Protein AF-A0A1A8PSC1-F1 (afdb_monomer_lite)

pLDDT: mean 89.03, std 11.56, range [53.56, 97.38]

Radius of gyration: 16.33 Å; chains: 1; bounding box: 43×28×44 Å

Secondary structure (DSSP, 8-state):
--HHHHHH-TTTT--B--SS-HHHHHHH-SB-TT--------TTSSHHHHHHHHHHHHHHTT-------SSS-HHHHHHHHHHHHHTS-GGGS--

Sequence (95 aa):
EDVYGELVNTDQVAGVKWTRFPELNRILKGHRKGELTVFTGPTGSGKTTFISELALDLCMQGVNTLWGSFEINNVRLAKIMLTQFAMQRLEENLG

Foldseek 3Di:
DDPVVCVVPVLVQAEAAFPVCPPVCVVRSYDGDPDDDDDDDDPPPCRLLVVLLRQLRCVVVVHPGDDDDDPDDPVVSVQSNVCSVVVHNCVVVVD

Structure (mmCIF, N/CA/C/O backbone):
data_AF-A0A1A8PSC1-F1
#
_entry.id   AF-A0A1A8PSC1-F1
#
loop_
_atom_site.group_PDB
_atom_site.id
_atom_site.type_symbol
_atom_site.label_atom_id
_atom_site.label_alt_id
_atom_site.label_comp_id
_atom_site.label_asym_id
_atom_site.label_entity_id
_atom_site.label_seq_id
_atom_site.pdbx_PDB_ins_code
_atom_site.Cartn_x
_atom_site.Cartn_y
_atom_site.Cartn_z
_atom_site.occupancy
_atom_site.B_iso_or_equiv
_atom_site.auth_seq_id
_atom_site.auth_comp_id
_atom_site.auth_asym_id
_atom_site.auth_atom_id
_atom_site.pdbx_PDB_model_num
ATOM 1 N N . GLU A 1 1 ? 18.680 -12.306 -20.961 1.00 54.69 1 GLU A N 1
ATOM 2 C CA . GLU A 1 1 ? 17.592 -11.503 -21.549 1.00 54.69 1 GLU A CA 1
ATOM 3 C C . GLU A 1 1 ? 18.242 -10.285 -22.179 1.00 54.69 1 GLU A C 1
ATOM 5 O O . GLU A 1 1 ? 19.026 -9.636 -21.499 1.00 54.69 1 GLU A O 1
ATOM 10 N N . ASP A 1 2 ? 18.060 -10.072 -23.485 1.00 71.88 2 ASP A N 1
ATOM 11 C CA . ASP A 1 2 ? 18.737 -8.993 -24.218 1.00 71.88 2 ASP A CA 1
ATOM 12 C C . ASP A 1 2 ? 17.974 -7.670 -24.101 1.00 71.88 2 ASP A C 1
ATOM 14 O O . ASP A 1 2 ? 16.744 -7.653 -24.128 1.00 71.88 2 ASP A O 1
ATOM 18 N N . VAL A 1 3 ? 18.717 -6.558 -24.076 1.00 70.25 3 VAL A N 1
ATOM 19 C CA . VAL A 1 3 ? 18.219 -5.166 -24.009 1.00 70.25 3 VAL A CA 1
ATOM 20 C C . VAL A 1 3 ? 17.119 -4.879 -25.041 1.00 70.25 3 VAL A C 1
ATOM 22 O O . VAL A 1 3 ? 16.185 -4.125 -24.782 1.00 70.25 3 VAL A O 1
ATOM 25 N N . TYR A 1 4 ? 17.193 -5.513 -26.212 1.00 73.00 4 TYR A N 1
ATOM 26 C CA . TYR A 1 4 ? 16.173 -5.387 -27.252 1.00 73.00 4 TYR A CA 1
ATOM 27 C C . TYR A 1 4 ? 14.802 -5.934 -26.812 1.00 73.00 4 TYR A C 1
ATOM 29 O O . TYR A 1 4 ? 1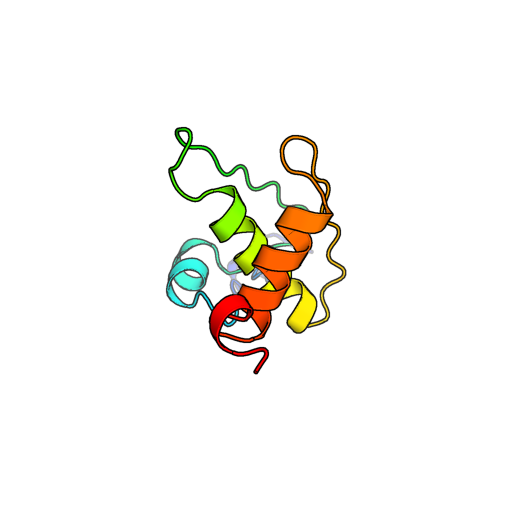3.775 -5.347 -27.138 1.00 73.00 4 TYR A O 1
ATOM 37 N N . GLY A 1 5 ? 14.772 -7.016 -26.028 1.00 68.19 5 GLY A N 1
ATOM 38 C CA . GLY A 1 5 ? 13.538 -7.598 -25.499 1.00 68.19 5 GLY A CA 1
ATOM 39 C C . GLY A 1 5 ? 12.823 -6.675 -24.510 1.00 68.19 5 GLY A C 1
ATOM 40 O O . GLY A 1 5 ? 11.610 -6.507 -24.606 1.00 68.19 5 GLY A O 1
ATOM 41 N N . GLU A 1 6 ? 13.571 -6.007 -23.627 1.00 63.88 6 GLU A N 1
ATOM 42 C CA . GLU A 1 6 ? 13.018 -5.034 -22.671 1.00 63.88 6 GLU A CA 1
ATOM 43 C C . GLU A 1 6 ? 12.464 -3.778 -23.360 1.00 63.88 6 GLU A C 1
ATOM 45 O O . GLU A 1 6 ? 11.437 -3.238 -22.950 1.00 63.88 6 GLU A O 1
ATOM 50 N N . LEU A 1 7 ? 13.115 -3.328 -24.437 1.00 66.69 7 LEU A N 1
ATOM 51 C CA . LEU A 1 7 ? 12.684 -2.155 -25.204 1.00 66.69 7 LEU A CA 1
ATOM 52 C C . LEU A 1 7 ? 11.424 -2.419 -26.039 1.00 66.69 7 LEU A C 1
ATOM 54 O O . LEU A 1 7 ? 10.615 -1.511 -26.231 1.00 66.69 7 LEU A O 1
ATOM 58 N N . VAL A 1 8 ? 11.251 -3.645 -26.538 1.00 68.25 8 VAL A N 1
ATOM 59 C CA . VAL A 1 8 ? 10.104 -4.025 -27.379 1.00 68.25 8 VAL A CA 1
ATOM 60 C C . VAL A 1 8 ? 8.884 -4.406 -26.534 1.00 68.25 8 VAL A C 1
ATOM 62 O O . VAL A 1 8 ? 7.760 -4.091 -26.918 1.00 68.25 8 VAL A O 1
ATOM 65 N N . ASN A 1 9 ? 9.082 -5.011 -25.359 1.00 61.31 9 ASN A N 1
ATOM 66 C CA . ASN A 1 9 ? 8.007 -5.408 -24.448 1.00 61.31 9 ASN A CA 1
ATOM 67 C C . ASN A 1 9 ? 7.961 -4.515 -23.200 1.00 61.31 9 ASN A C 1
ATOM 69 O O . ASN A 1 9 ? 8.189 -4.955 -22.073 1.00 61.31 9 ASN A O 1
ATOM 73 N N . THR A 1 10 ? 7.573 -3.256 -23.388 1.00 58.50 10 THR A N 1
ATOM 74 C CA . THR A 1 10 ? 7.366 -2.313 -22.272 1.00 58.50 10 THR A CA 1
ATOM 75 C C . THR A 1 10 ? 6.303 -2.774 -21.261 1.00 58.50 10 THR A C 1
ATOM 77 O O . THR A 1 10 ? 6.331 -2.340 -20.110 1.00 58.50 10 THR A O 1
ATOM 80 N N . ASP A 1 11 ? 5.408 -3.696 -21.635 1.00 57.59 11 ASP A N 1
ATOM 81 C CA . ASP A 1 11 ? 4.469 -4.342 -20.709 1.00 57.59 11 ASP A CA 1
ATOM 82 C C . ASP A 1 11 ? 5.083 -5.509 -19.907 1.00 57.59 11 ASP A C 1
ATOM 84 O O . ASP A 1 11 ? 4.583 -5.812 -18.826 1.00 57.59 11 ASP A O 1
ATOM 88 N N . GLN A 1 12 ? 6.179 -6.143 -20.356 1.00 53.56 12 GLN A N 1
ATOM 89 C CA . GLN A 1 12 ? 6.851 -7.205 -19.578 1.00 53.56 12 GLN A CA 1
ATOM 90 C C . GLN A 1 12 ? 7.650 -6.660 -18.385 1.00 53.56 12 GLN A C 1
ATOM 92 O O . GLN A 1 12 ? 7.876 -7.388 -17.424 1.00 53.56 12 GLN A O 1
ATOM 97 N N . VAL A 1 13 ? 8.022 -5.377 -18.410 1.00 59.28 13 VAL A N 1
ATOM 98 C CA . VAL A 1 13 ? 8.626 -4.659 -17.270 1.00 59.28 13 VAL A CA 1
ATOM 99 C C . VAL A 1 13 ? 7.584 -4.000 -16.352 1.00 59.28 13 VAL A C 1
ATOM 101 O O . VAL A 1 13 ? 7.950 -3.350 -15.368 1.00 59.28 13 VAL A O 1
ATOM 104 N N . ALA A 1 14 ? 6.283 -4.151 -16.633 1.00 71.62 14 ALA A N 1
ATOM 105 C CA . ALA A 1 14 ? 5.230 -3.612 -15.779 1.00 71.62 14 ALA A CA 1
ATOM 106 C C . ALA A 1 14 ? 5.139 -4.383 -14.451 1.00 71.62 14 ALA A C 1
ATOM 108 O O . ALA A 1 14 ? 5.222 -5.609 -14.401 1.00 71.62 14 ALA A O 1
ATOM 109 N N . GLY A 1 15 ? 4.958 -3.640 -13.362 1.00 85.88 15 GLY A N 1
ATOM 110 C CA . GLY A 1 15 ? 4.738 -4.201 -12.037 1.00 85.88 15 GLY A CA 1
ATOM 111 C C . GLY A 1 15 ? 3.292 -4.644 -11.815 1.00 85.88 15 GLY A C 1
ATOM 112 O O . GLY A 1 15 ? 2.427 -4.474 -12.678 1.00 85.88 15 GLY A O 1
ATOM 113 N N . VAL A 1 16 ? 2.997 -5.148 -10.615 1.00 94.00 16 VAL A N 1
ATOM 114 C CA . VAL A 1 16 ? 1.612 -5.403 -10.196 1.00 94.00 16 VAL A CA 1
ATOM 115 C C . VAL A 1 16 ? 0.872 -4.068 -10.142 1.00 94.00 16 VAL A C 1
ATOM 117 O O . VAL A 1 16 ? 1.218 -3.180 -9.363 1.00 94.00 16 VAL A O 1
ATOM 120 N N . LYS A 1 17 ? -0.120 -3.896 -11.016 1.00 94.94 17 LYS A N 1
ATOM 121 C CA . LYS A 1 17 ? -0.913 -2.666 -11.103 1.00 94.94 17 LYS A CA 1
ATOM 122 C C . LYS A 1 17 ? -1.888 -2.608 -9.930 1.00 94.94 17 LYS A C 1
ATOM 124 O O . LYS A 1 17 ? -2.567 -3.586 -9.642 1.00 94.94 17 LYS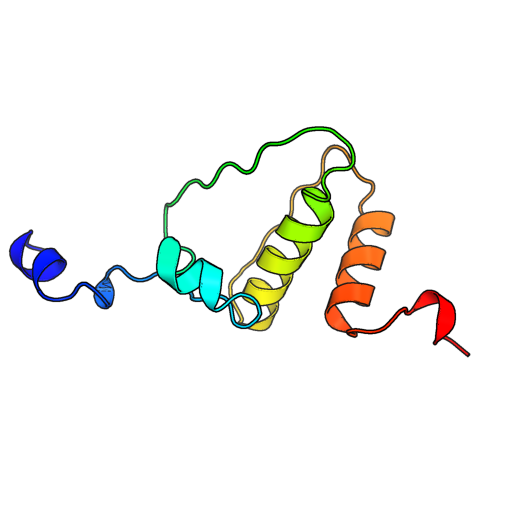 A O 1
ATOM 129 N N . TRP A 1 18 ? -1.998 -1.456 -9.280 1.00 96.00 18 TRP A N 1
ATOM 130 C CA . TRP A 1 18 ? -2.987 -1.275 -8.217 1.00 96.00 18 TRP A CA 1
ATOM 131 C C . TRP A 1 18 ? -4.403 -1.199 -8.788 1.00 96.00 18 TRP A C 1
ATOM 133 O O . TRP A 1 18 ? -4.611 -0.510 -9.790 1.00 96.00 18 TRP A O 1
ATOM 143 N N . THR A 1 19 ? -5.393 -1.830 -8.159 1.00 96.06 19 THR A N 1
ATOM 144 C CA . THR A 1 19 ? -6.787 -1.755 -8.645 1.00 96.06 19 THR A CA 1
ATOM 145 C C . THR A 1 19 ? -7.458 -0.444 -8.253 1.00 96.06 19 THR A C 1
ATOM 147 O O . THR A 1 19 ? -8.177 0.153 -9.053 1.00 96.06 19 THR A O 1
ATOM 150 N N . ARG A 1 20 ? 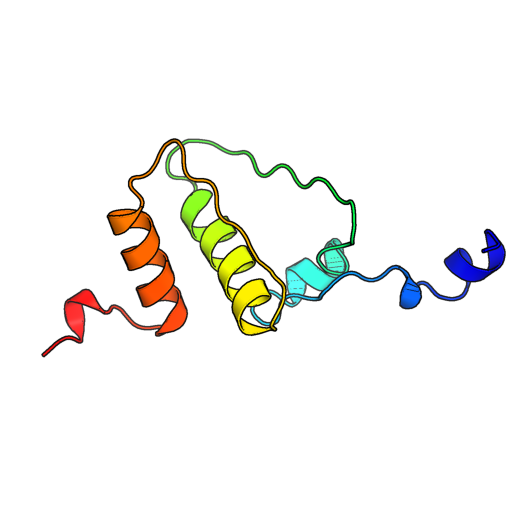-7.155 0.060 -7.053 1.00 95.50 20 ARG A N 1
ATOM 151 C CA . ARG A 1 20 ? -7.731 1.293 -6.498 1.00 95.50 20 ARG A CA 1
ATOM 152 C C . ARG A 1 20 ? -7.072 2.581 -7.015 1.00 95.50 20 ARG A C 1
ATOM 154 O O . ARG A 1 20 ? -7.626 3.659 -6.824 1.00 95.50 20 ARG A O 1
ATOM 161 N N . PHE A 1 21 ? -5.928 2.494 -7.707 1.00 95.50 21 PHE A N 1
ATOM 162 C CA . PHE A 1 21 ? -5.137 3.660 -8.144 1.00 95.50 21 PHE A CA 1
ATOM 163 C C . PHE A 1 21 ? -4.783 3.651 -9.648 1.00 95.50 21 PHE A C 1
ATOM 165 O O . PHE A 1 21 ? -3.604 3.584 -10.014 1.00 95.50 21 PHE A O 1
ATOM 172 N N . PRO A 1 22 ? -5.772 3.763 -10.556 1.00 94.25 22 PRO A N 1
ATOM 173 C CA . PRO A 1 22 ? -5.536 3.699 -12.001 1.00 94.25 22 PRO A CA 1
ATOM 174 C C . PRO A 1 22 ? -4.622 4.817 -12.523 1.00 94.25 22 PRO A C 1
ATOM 176 O O . PRO A 1 22 ? -3.778 4.566 -13.383 1.00 94.25 22 PRO A O 1
ATOM 179 N N . GLU A 1 23 ? -4.729 6.032 -11.980 1.00 95.19 23 GLU A N 1
ATOM 180 C CA . GLU A 1 23 ? -3.869 7.154 -12.380 1.00 95.19 23 GLU A CA 1
ATOM 181 C C . GLU A 1 23 ? -2.415 6.946 -11.948 1.00 95.19 23 GLU A C 1
ATOM 183 O O . GLU A 1 23 ? -1.490 7.206 -12.719 1.00 95.19 23 GLU A O 1
ATOM 188 N N . LEU A 1 24 ? -2.195 6.379 -10.757 1.00 92.81 24 LEU A N 1
ATOM 189 C CA . LEU A 1 24 ? -0.849 6.065 -10.287 1.00 92.81 24 LEU A CA 1
ATOM 190 C C . LEU A 1 24 ? -0.179 5.023 -11.189 1.00 92.81 24 LEU A C 1
ATOM 192 O O . LEU A 1 24 ? 0.998 5.158 -11.511 1.00 92.81 24 LEU A O 1
ATOM 196 N N . ASN A 1 25 ? -0.933 4.035 -11.679 1.00 93.00 25 ASN A N 1
ATOM 197 C CA . ASN A 1 25 ? -0.421 3.059 -12.642 1.00 93.00 25 ASN A CA 1
ATOM 198 C C . ASN A 1 25 ? 0.028 3.699 -13.959 1.00 93.00 25 ASN A C 1
ATOM 200 O O . ASN A 1 25 ? 0.949 3.184 -14.590 1.00 93.00 25 ASN A O 1
ATOM 204 N N . ARG A 1 26 ? -0.578 4.809 -14.403 1.00 90.56 26 ARG A N 1
ATOM 205 C CA . ARG A 1 26 ? -0.139 5.485 -15.638 1.00 90.56 26 ARG A CA 1
ATOM 206 C C . ARG A 1 26 ? 1.273 6.040 -15.499 1.00 90.56 26 ARG A C 1
ATOM 208 O O . ARG A 1 26 ? 2.031 5.965 -16.468 1.00 90.56 26 ARG A O 1
ATOM 215 N N . ILE A 1 27 ? 1.598 6.527 -14.302 1.00 91.00 27 ILE A N 1
ATOM 216 C CA . ILE A 1 27 ? 2.876 7.150 -13.948 1.00 91.00 27 ILE A CA 1
ATOM 217 C C . ILE A 1 27 ? 3.908 6.082 -13.565 1.00 91.00 27 ILE A C 1
ATOM 219 O O . ILE A 1 27 ? 4.993 6.044 -14.134 1.00 91.00 27 ILE A O 1
ATOM 223 N N . LEU A 1 28 ? 3.564 5.194 -12.629 1.00 90.38 28 LEU A N 1
ATOM 224 C CA . LEU A 1 28 ? 4.496 4.233 -12.033 1.00 90.38 28 LEU A CA 1
ATOM 225 C C . LEU A 1 28 ? 4.550 2.887 -12.753 1.00 90.38 28 LEU A C 1
ATOM 227 O O . LEU A 1 28 ? 5.524 2.167 -12.576 1.00 90.38 28 LEU A O 1
ATOM 231 N N . LYS A 1 29 ? 3.544 2.549 -13.569 1.00 90.31 29 LYS A N 1
ATOM 232 C CA . LYS A 1 29 ? 3.405 1.247 -14.255 1.00 90.31 29 LYS A CA 1
ATOM 233 C C . LYS A 1 29 ? 3.273 0.043 -13.306 1.00 90.31 29 LYS A C 1
ATOM 235 O O . LYS A 1 29 ? 3.597 -1.075 -13.695 1.00 90.31 29 LYS A O 1
ATOM 240 N N . GLY A 1 30 ? 2.743 0.269 -12.101 1.00 92.38 30 GLY A N 1
ATOM 241 C CA . GLY A 1 30 ? 2.561 -0.754 -11.062 1.00 92.38 30 GLY A CA 1
ATOM 242 C C . GLY A 1 30 ? 3.800 -0.970 -10.187 1.00 92.38 30 GLY A C 1
ATOM 243 O O . GLY A 1 30 ? 4.857 -0.397 -10.442 1.00 92.38 30 GLY A O 1
ATOM 244 N N . HIS A 1 31 ? 3.660 -1.809 -9.160 1.00 93.00 31 HIS A N 1
ATOM 245 C CA . HIS A 1 31 ? 4.729 -2.170 -8.231 1.00 93.00 31 HIS A CA 1
ATOM 246 C C . HIS A 1 31 ? 5.656 -3.236 -8.827 1.00 93.00 31 HIS A C 1
ATOM 248 O O . HIS A 1 31 ? 5.242 -4.383 -9.032 1.00 93.00 31 HIS A O 1
ATOM 254 N N . ARG A 1 32 ? 6.903 -2.873 -9.138 1.00 91.19 32 ARG A N 1
ATOM 255 C CA . ARG A 1 32 ? 7.865 -3.782 -9.783 1.00 91.19 32 ARG A CA 1
ATOM 256 C C . ARG A 1 32 ? 8.677 -4.587 -8.776 1.00 91.19 32 ARG A C 1
ATOM 258 O O . ARG A 1 32 ? 9.074 -4.099 -7.720 1.00 91.19 32 ARG A O 1
ATOM 265 N N . LYS A 1 33 ? 9.018 -5.817 -9.167 1.00 87.81 33 LYS A N 1
ATOM 266 C CA . LYS A 1 33 ? 9.938 -6.671 -8.411 1.00 87.81 33 LYS A CA 1
ATOM 267 C C . LYS A 1 33 ? 11.298 -5.978 -8.261 1.00 87.81 33 LYS A C 1
ATOM 269 O O . LYS A 1 33 ? 11.904 -5.590 -9.253 1.00 87.81 33 LYS A O 1
ATOM 274 N N . GLY A 1 34 ? 11.780 -5.870 -7.023 1.00 87.94 34 GLY A N 1
ATOM 275 C CA . GLY A 1 34 ? 13.081 -5.275 -6.704 1.00 87.94 34 GLY A CA 1
ATOM 276 C C . GLY A 1 34 ? 13.103 -3.745 -6.639 1.00 87.94 34 GLY A C 1
ATOM 277 O O . GLY A 1 34 ? 14.167 -3.184 -6.395 1.00 87.94 34 GLY A O 1
ATOM 278 N N . GLU A 1 35 ? 11.971 -3.059 -6.831 1.00 89.81 35 GLU A N 1
ATOM 279 C CA . GLU A 1 35 ? 11.934 -1.601 -6.695 1.00 89.81 35 GLU A CA 1
ATOM 280 C C . GLU A 1 35 ? 11.975 -1.160 -5.224 1.00 89.81 35 GLU A C 1
ATOM 282 O O . GLU A 1 35 ? 11.419 -1.815 -4.341 1.00 89.81 35 GLU A O 1
ATOM 287 N N . LEU A 1 36 ? 12.593 -0.003 -4.979 1.00 92.81 36 LEU A N 1
ATOM 288 C CA . LEU A 1 36 ? 12.505 0.714 -3.712 1.00 92.81 36 LEU A CA 1
ATOM 289 C C . LEU A 1 36 ? 11.755 2.028 -3.938 1.00 92.81 36 LEU A C 1
ATOM 291 O O . LEU A 1 36 ? 12.275 2.950 -4.564 1.00 92.81 36 LEU A O 1
ATOM 295 N N . THR A 1 37 ? 10.548 2.128 -3.390 1.00 91.94 37 THR A N 1
ATOM 296 C CA . THR A 1 37 ? 9.755 3.361 -3.409 1.00 91.94 37 THR A CA 1
ATOM 297 C C . THR A 1 37 ? 9.858 4.059 -2.062 1.00 91.94 37 THR A C 1
ATOM 299 O O . THR A 1 37 ? 9.559 3.471 -1.025 1.00 91.94 37 THR A O 1
ATOM 302 N N . VAL A 1 38 ? 10.241 5.335 -2.071 1.00 94.94 38 VAL A N 1
ATOM 303 C CA . VAL A 1 38 ? 10.278 6.170 -0.865 1.00 94.94 38 VAL A CA 1
ATOM 304 C C . VAL A 1 38 ? 9.139 7.181 -0.934 1.00 94.94 38 VAL A C 1
ATOM 306 O O . VAL A 1 38 ? 9.067 7.976 -1.867 1.00 94.94 38 VAL A O 1
ATOM 309 N N . PHE A 1 39 ? 8.256 7.164 0.064 1.00 94.62 39 PHE A N 1
ATOM 310 C CA . PHE A 1 39 ? 7.149 8.112 0.175 1.00 94.62 39 PHE A CA 1
ATOM 311 C C . PHE A 1 39 ? 7.386 9.054 1.359 1.00 94.62 39 PHE A C 1
ATOM 313 O O . PHE A 1 39 ? 7.424 8.622 2.512 1.00 94.62 39 PHE A O 1
ATOM 320 N N . THR A 1 40 ? 7.562 10.346 1.085 1.00 96.00 40 THR A N 1
ATOM 321 C CA . THR A 1 40 ? 7.913 11.361 2.092 1.00 96.00 40 THR A CA 1
ATOM 322 C C . THR A 1 40 ? 6.933 12.533 2.071 1.00 96.00 40 THR A C 1
ATOM 324 O O . THR A 1 40 ? 6.174 12.723 1.125 1.00 96.00 40 THR A O 1
ATOM 327 N N . GLY A 1 41 ? 6.905 13.308 3.155 1.00 96.12 41 GLY A N 1
ATOM 328 C CA . GLY A 1 41 ? 5.997 14.443 3.317 1.00 96.12 41 GLY A CA 1
ATOM 329 C C . GLY A 1 41 ? 5.805 14.825 4.789 1.00 96.12 41 GLY A C 1
ATOM 330 O O . GLY A 1 41 ? 6.155 14.040 5.679 1.00 96.12 41 GLY A O 1
ATOM 331 N N . PRO A 1 42 ? 5.228 16.002 5.082 1.00 97.06 42 PRO A N 1
ATOM 332 C CA . PRO A 1 42 ? 5.086 16.507 6.448 1.00 97.06 42 PRO A CA 1
ATOM 333 C C . PRO A 1 42 ? 4.143 15.643 7.299 1.00 97.06 42 PRO A C 1
ATOM 335 O O . PRO A 1 42 ? 3.372 14.824 6.784 1.00 97.06 42 PRO A O 1
ATOM 338 N N . THR A 1 43 ? 4.197 15.791 8.621 1.00 93.25 43 THR A N 1
ATOM 339 C CA . THR A 1 43 ? 3.240 15.150 9.539 1.00 93.25 43 THR A CA 1
ATOM 340 C C . THR A 1 43 ? 1.812 15.590 9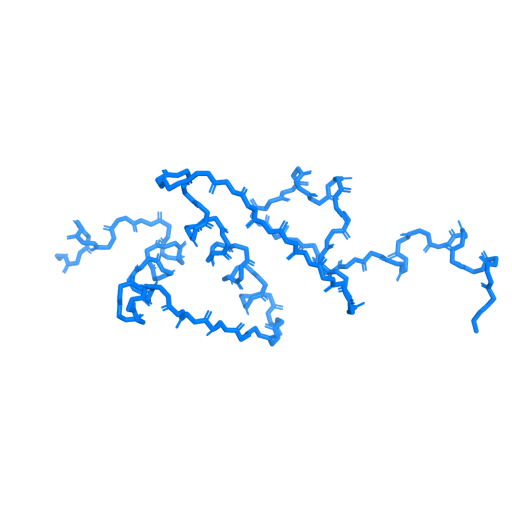.212 1.00 93.25 43 THR A C 1
ATOM 342 O O . THR A 1 43 ? 1.581 16.731 8.829 1.00 93.25 43 THR A O 1
ATOM 345 N N . GLY A 1 44 ? 0.853 14.666 9.306 1.00 93.38 44 GLY A N 1
ATOM 346 C CA . GLY A 1 44 ? -0.553 14.950 8.996 1.00 93.38 44 GLY A CA 1
ATOM 347 C C . GLY A 1 44 ? -0.920 14.954 7.505 1.00 93.38 44 GLY A C 1
ATOM 348 O O . GLY A 1 44 ? -2.097 15.039 7.189 1.00 93.38 44 GLY A O 1
ATOM 349 N N . SER A 1 45 ? 0.032 14.769 6.582 1.00 96.31 45 SER A N 1
ATOM 350 C CA . SER A 1 45 ? -0.244 14.709 5.128 1.00 96.31 45 SER A CA 1
ATOM 351 C C . SER A 1 45 ? -0.920 13.417 4.638 1.00 96.31 45 SER A C 1
ATOM 353 O O . SER A 1 45 ? -1.137 13.254 3.443 1.00 96.31 45 SER A O 1
ATOM 355 N N . GLY A 1 46 ? -1.232 12.475 5.534 1.00 95.62 46 GLY A N 1
ATOM 356 C CA . GLY A 1 46 ? -1.923 11.230 5.174 1.00 95.62 46 GLY A CA 1
ATOM 357 C C . GLY A 1 46 ? -1.031 10.101 4.644 1.00 95.62 46 GLY A C 1
ATOM 358 O O . GLY A 1 46 ? -1.556 9.105 4.159 1.00 95.62 46 GLY A O 1
ATOM 359 N N . LYS A 1 47 ? 0.302 10.201 4.772 1.00 96.31 47 LYS A N 1
ATOM 360 C CA . LYS A 1 47 ? 1.257 9.189 4.268 1.00 96.31 47 LYS A CA 1
ATOM 361 C C . LYS A 1 47 ? 0.919 7.764 4.689 1.00 96.31 47 LYS A C 1
ATOM 363 O O . LYS A 1 47 ? 0.809 6.885 3.846 1.00 96.31 47 LYS A O 1
ATOM 368 N N . THR A 1 48 ? 0.739 7.540 5.989 1.00 95.19 48 THR A N 1
ATOM 369 C CA . THR A 1 48 ? 0.499 6.192 6.506 1.00 95.19 48 THR A CA 1
ATOM 370 C C . THR A 1 48 ? -0.818 5.623 5.997 1.00 95.19 48 THR A C 1
ATOM 372 O O . THR A 1 48 ? -0.851 4.463 5.611 1.00 95.19 48 THR A O 1
ATOM 375 N N . THR A 1 49 ? -1.863 6.450 5.918 1.00 95.56 49 THR A N 1
ATOM 376 C CA . THR A 1 49 ? -3.161 6.073 5.342 1.00 95.56 49 THR A CA 1
ATOM 377 C C . THR A 1 49 ? -3.035 5.709 3.863 1.00 95.56 49 THR A C 1
ATOM 379 O O . THR A 1 49 ? -3.595 4.719 3.408 1.00 95.56 49 THR A O 1
ATOM 382 N N . PHE A 1 50 ? -2.278 6.492 3.096 1.00 96.19 50 PHE A N 1
ATOM 383 C CA . PHE A 1 50 ? -2.083 6.231 1.674 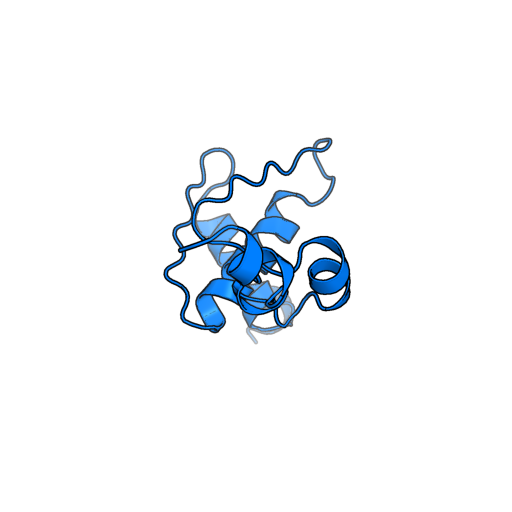1.00 96.19 50 PHE A CA 1
ATOM 384 C C . PHE A 1 50 ? -1.285 4.945 1.426 1.00 96.19 50 PHE A C 1
ATOM 386 O O . PHE A 1 50 ? -1.694 4.106 0.628 1.00 96.19 50 PHE A O 1
ATOM 393 N N . ILE A 1 51 ? -0.170 4.749 2.137 1.00 96.12 51 ILE A N 1
ATOM 394 C CA . ILE A 1 51 ? 0.646 3.540 1.978 1.00 96.12 51 ILE A CA 1
ATOM 395 C C . ILE A 1 51 ? -0.133 2.312 2.475 1.00 96.12 51 ILE A C 1
ATOM 397 O O . ILE A 1 51 ? -0.030 1.260 1.850 1.00 96.12 51 ILE A O 1
ATOM 401 N N . SER A 1 52 ? -0.953 2.427 3.533 1.00 96.44 52 SER A N 1
ATOM 402 C CA . SER A 1 52 ? -1.784 1.309 4.004 1.00 96.44 52 SER A CA 1
ATOM 403 C C . SER A 1 52 ? -2.815 0.888 2.964 1.00 96.44 52 SER A C 1
ATOM 405 O O . SER A 1 52 ? -3.019 -0.308 2.786 1.00 96.44 52 SER A O 1
ATOM 407 N N . GLU A 1 53 ? -3.378 1.840 2.218 1.00 96.69 53 GLU A N 1
ATOM 408 C CA . GLU A 1 53 ? -4.274 1.574 1.088 1.00 96.69 53 GLU A CA 1
ATOM 409 C C . GLU A 1 53 ? -3.554 0.849 -0.060 1.00 96.69 53 GLU A C 1
ATOM 411 O O . GLU A 1 53 ? -4.043 -0.161 -0.559 1.00 96.69 53 GLU A O 1
ATOM 416 N N . LEU A 1 54 ? -2.367 1.332 -0.457 1.00 96.06 54 LEU A N 1
ATOM 417 C CA . LEU A 1 54 ? -1.537 0.704 -1.496 1.00 96.06 54 LEU A CA 1
ATOM 418 C C . LEU A 1 54 ? -1.154 -0.733 -1.130 1.00 96.06 54 LEU A C 1
ATOM 420 O O . LEU A 1 54 ? -1.223 -1.627 -1.973 1.00 96.06 54 LEU A O 1
ATOM 424 N N . ALA A 1 55 ? -0.738 -0.949 0.119 1.00 96.06 55 ALA A N 1
ATOM 425 C CA . ALA A 1 55 ? -0.363 -2.263 0.625 1.00 96.06 55 ALA A CA 1
ATOM 426 C C . ALA A 1 55 ? -1.574 -3.202 0.699 1.00 96.06 55 ALA A C 1
ATOM 428 O O . ALA A 1 55 ? -1.478 -4.365 0.312 1.00 96.06 55 ALA A O 1
ATOM 429 N N . LEU A 1 56 ? -2.722 -2.702 1.163 1.00 97.31 56 LEU A N 1
ATOM 430 C CA . LEU A 1 56 ? -3.956 -3.475 1.234 1.00 97.31 56 LEU A CA 1
ATOM 431 C C . LEU A 1 56 ? -4.435 -3.899 -0.159 1.00 97.31 56 LEU A C 1
ATOM 433 O O . LEU A 1 56 ? -4.794 -5.057 -0.337 1.00 97.31 56 LEU A O 1
ATOM 437 N N . ASP A 1 57 ? -4.386 -3.006 -1.147 1.00 97.38 57 ASP A N 1
ATOM 438 C CA . ASP A 1 57 ? -4.745 -3.316 -2.534 1.00 97.38 57 ASP A CA 1
ATOM 439 C C . ASP A 1 57 ? -3.864 -4.437 -3.119 1.00 97.38 57 ASP A C 1
ATOM 441 O O . ASP A 1 57 ? -4.394 -5.393 -3.681 1.00 97.38 57 ASP A O 1
ATOM 445 N N . LEU A 1 58 ? -2.542 -4.395 -2.910 1.00 96.50 58 LEU A N 1
ATOM 446 C CA . LEU A 1 58 ? -1.635 -5.476 -3.329 1.00 96.50 58 LEU A CA 1
ATOM 447 C C . LEU A 1 58 ? -1.938 -6.796 -2.604 1.00 96.50 58 LEU A C 1
ATOM 449 O O . LEU A 1 58 ? -2.001 -7.852 -3.236 1.00 96.50 58 LEU A O 1
ATOM 453 N N . CYS A 1 59 ? -2.173 -6.737 -1.292 1.00 96.75 59 CYS A N 1
ATOM 454 C CA . CYS A 1 59 ? -2.536 -7.897 -0.478 1.00 96.75 59 CYS A CA 1
ATOM 455 C C . CYS A 1 59 ? -3.837 -8.554 -0.971 1.00 96.75 59 CYS A C 1
ATOM 457 O O . CYS A 1 59 ? -3.894 -9.770 -1.150 1.00 96.75 59 CYS A O 1
ATOM 459 N N . MET A 1 60 ? -4.861 -7.752 -1.276 1.00 96.75 60 MET A N 1
ATOM 460 C CA . MET A 1 60 ? -6.139 -8.222 -1.825 1.00 96.75 60 MET A CA 1
ATOM 461 C C . MET A 1 60 ? -5.995 -8.866 -3.210 1.00 96.75 60 MET A C 1
ATOM 463 O O . MET A 1 60 ? -6.778 -9.747 -3.555 1.00 96.75 60 MET A O 1
ATOM 467 N N . GLN A 1 61 ? -4.989 -8.462 -3.990 1.00 96.62 61 GLN A N 1
ATOM 468 C CA . GLN A 1 61 ? -4.641 -9.079 -5.273 1.00 96.62 61 GLN A CA 1
ATOM 469 C C . GLN A 1 61 ? -3.806 -10.367 -5.130 1.00 96.62 61 GLN A C 1
ATOM 471 O O . GLN A 1 61 ? -3.411 -10.958 -6.133 1.00 96.62 61 GLN A O 1
ATOM 476 N N . GLY A 1 62 ? -3.523 -10.817 -3.903 1.00 96.06 62 GLY A N 1
ATOM 477 C CA . GLY A 1 62 ? -2.737 -12.024 -3.636 1.00 96.06 62 GLY A CA 1
ATOM 478 C C . GLY A 1 62 ? -1.222 -11.808 -3.643 1.00 96.06 62 GLY A C 1
ATOM 479 O O . GLY A 1 62 ? -0.467 -12.780 -3.629 1.00 96.06 62 GLY A O 1
ATOM 480 N N . VAL A 1 63 ? -0.746 -10.559 -3.649 1.00 95.88 63 VAL A N 1
ATOM 481 C CA . VAL A 1 63 ? 0.683 -10.269 -3.485 1.00 95.88 63 VAL A CA 1
ATOM 482 C C . VAL A 1 63 ? 1.059 -10.437 -2.018 1.00 95.88 63 VAL A C 1
ATOM 484 O O . VAL A 1 63 ? 0.485 -9.788 -1.140 1.00 95.88 63 VAL A O 1
ATOM 487 N N . ASN A 1 64 ? 2.074 -11.260 -1.748 1.00 95.62 64 ASN A N 1
ATOM 488 C CA . ASN A 1 64 ? 2.641 -11.392 -0.407 1.00 95.62 64 ASN A CA 1
ATOM 489 C C . ASN A 1 64 ? 3.129 -10.027 0.089 1.00 95.62 64 ASN A C 1
ATOM 491 O O . ASN A 1 64 ? 4.135 -9.503 -0.387 1.00 95.62 64 ASN A O 1
ATOM 495 N N . THR A 1 65 ? 2.401 -9.466 1.050 1.00 96.25 65 THR A N 1
ATOM 496 C CA . THR A 1 65 ? 2.605 -8.101 1.532 1.00 96.25 65 THR A CA 1
ATOM 497 C C . THR A 1 65 ? 2.935 -8.135 3.017 1.00 96.25 65 THR A C 1
ATOM 499 O O . THR A 1 65 ? 2.148 -8.625 3.825 1.00 96.25 65 THR A O 1
ATOM 502 N N . LEU A 1 66 ? 4.100 -7.602 3.385 1.00 95.25 66 LEU A N 1
ATOM 503 C CA . LEU A 1 66 ? 4.522 -7.435 4.773 1.00 95.25 66 LEU A CA 1
ATOM 504 C C . LEU A 1 66 ? 4.480 -5.952 5.139 1.00 95.25 66 LEU A C 1
ATOM 506 O O . LEU A 1 66 ? 5.053 -5.125 4.434 1.00 95.25 66 LEU A O 1
ATOM 510 N N . TRP A 1 67 ? 3.858 -5.624 6.272 1.00 93.94 67 TRP A N 1
ATOM 511 C CA . TRP A 1 67 ? 3.867 -4.271 6.821 1.00 93.94 67 TRP A CA 1
ATOM 512 C C . TRP A 1 67 ? 4.696 -4.196 8.103 1.00 93.94 67 TRP A C 1
ATOM 514 O O . TRP A 1 67 ? 4.338 -4.795 9.117 1.00 93.94 67 TRP A O 1
ATOM 524 N N . GLY A 1 68 ? 5.767 -3.404 8.083 1.00 93.75 68 GLY A N 1
ATOM 525 C CA . GLY A 1 68 ? 6.527 -3.037 9.278 1.00 93.75 68 GLY A CA 1
ATOM 526 C C . GLY A 1 68 ? 6.111 -1.659 9.790 1.00 93.75 68 GLY A C 1
ATOM 527 O O . GLY A 1 68 ? 6.315 -0.665 9.098 1.00 93.75 68 GLY A O 1
ATOM 528 N N . SER A 1 69 ? 5.541 -1.582 10.996 1.00 93.06 69 SER A N 1
ATOM 529 C CA . SER A 1 69 ? 5.178 -0.309 11.631 1.00 93.06 69 SER A CA 1
ATOM 530 C C . SER A 1 69 ? 6.098 -0.001 12.810 1.00 93.06 69 SER A C 1
ATOM 532 O O . SER A 1 69 ? 6.197 -0.803 13.735 1.00 93.06 69 SER A O 1
ATOM 534 N N . PHE A 1 70 ? 6.735 1.172 12.788 1.00 92.88 70 PHE A N 1
ATOM 535 C CA . PHE A 1 70 ? 7.654 1.628 13.845 1.00 92.88 70 PHE A CA 1
ATOM 536 C C . PHE A 1 70 ? 7.205 2.924 14.536 1.00 92.88 70 PHE A C 1
ATOM 538 O O . PHE A 1 70 ? 7.696 3.247 15.611 1.00 92.88 70 PHE A O 1
ATOM 545 N N . GLU A 1 71 ? 6.259 3.655 13.941 1.00 89.00 71 GLU A N 1
ATOM 546 C CA . GLU A 1 71 ? 5.710 4.901 14.494 1.00 89.00 71 GLU A CA 1
ATOM 547 C C . GLU A 1 71 ? 4.290 4.701 15.047 1.00 89.00 71 GLU A C 1
ATOM 549 O O . GLU A 1 71 ? 3.943 5.215 16.109 1.00 89.00 71 GLU A O 1
ATOM 554 N N . ILE A 1 72 ? 3.453 3.929 14.342 1.00 91.00 72 ILE A N 1
ATOM 555 C CA . ILE A 1 72 ? 2.040 3.726 14.688 1.00 91.00 72 ILE A CA 1
ATOM 556 C C . ILE A 1 72 ? 1.835 2.340 15.307 1.00 91.00 72 ILE A C 1
ATOM 558 O O . ILE A 1 72 ? 2.314 1.338 14.785 1.00 91.00 72 ILE A O 1
ATOM 562 N N . ASN A 1 73 ? 1.058 2.266 16.392 1.00 93.94 73 ASN A N 1
ATOM 563 C CA . ASN A 1 73 ? 0.661 0.997 17.005 1.00 93.94 73 ASN A CA 1
ATOM 564 C C . ASN A 1 73 ? -0.133 0.107 16.021 1.00 93.94 73 ASN A C 1
ATOM 566 O O . ASN A 1 73 ? -1.072 0.576 15.373 1.00 93.94 73 ASN A O 1
ATOM 570 N N . ASN A 1 74 ? 0.188 -1.191 15.982 1.00 93.88 74 ASN A N 1
ATOM 571 C CA . ASN A 1 74 ? -0.427 -2.175 15.082 1.00 93.88 74 ASN A CA 1
ATOM 572 C C . ASN A 1 74 ? -1.957 -2.258 15.187 1.00 93.88 74 ASN A C 1
ATOM 574 O O . ASN A 1 74 ? -2.620 -2.418 14.169 1.00 93.88 74 ASN A O 1
ATOM 578 N N . VAL A 1 75 ? -2.543 -2.093 16.376 1.00 94.50 75 VAL A N 1
ATOM 579 C CA . VAL A 1 75 ? -4.005 -2.078 16.560 1.00 94.50 75 VAL A CA 1
ATOM 580 C C . VAL A 1 75 ? -4.628 -0.889 15.832 1.00 94.50 75 VAL A C 1
ATOM 582 O O . VAL A 1 75 ? -5.657 -1.028 15.173 1.00 94.50 75 VAL A O 1
ATOM 585 N N . ARG A 1 76 ? -4.000 0.290 15.914 1.00 93.81 76 ARG A N 1
ATOM 586 C CA . ARG A 1 76 ? -4.483 1.490 15.221 1.00 93.81 76 ARG A CA 1
ATOM 587 C C . ARG A 1 76 ? -4.357 1.338 13.709 1.00 93.81 76 ARG A C 1
ATOM 589 O O . ARG A 1 76 ? -5.284 1.697 12.993 1.00 93.81 76 ARG A O 1
ATOM 596 N N . LEU A 1 77 ? -3.247 0.778 13.237 1.00 94.94 77 LEU A N 1
ATOM 597 C CA . LEU A 1 77 ? -3.058 0.478 11.821 1.00 94.94 77 LEU A CA 1
ATOM 598 C C . LEU A 1 77 ? -4.095 -0.532 11.309 1.00 94.94 77 LEU A C 1
ATOM 600 O O . LEU A 1 77 ? -4.715 -0.288 10.279 1.00 94.94 77 LEU A O 1
ATOM 604 N N . ALA A 1 78 ? -4.329 -1.622 12.042 1.00 94.31 78 ALA A N 1
ATOM 605 C CA . ALA A 1 78 ? -5.311 -2.635 11.671 1.00 94.31 78 ALA A CA 1
ATOM 606 C C . ALA A 1 78 ? -6.722 -2.041 11.564 1.00 94.31 78 ALA A C 1
ATOM 608 O O . ALA A 1 78 ? -7.431 -2.328 10.607 1.00 94.31 78 ALA A O 1
ATOM 609 N N . LYS A 1 79 ? -7.112 -1.148 12.484 1.00 94.81 79 LYS A N 1
ATOM 610 C CA . LYS A 1 79 ? -8.382 -0.410 12.381 1.00 94.81 79 LYS A CA 1
ATOM 611 C C . LYS A 1 79 ? -8.478 0.420 11.098 1.00 94.81 79 LYS A C 1
ATOM 613 O O . LYS A 1 79 ? -9.521 0.399 10.447 1.00 94.81 79 LYS A O 1
ATOM 618 N N . ILE A 1 80 ? -7.405 1.124 10.726 1.00 94.88 80 ILE A N 1
ATOM 619 C CA . ILE A 1 80 ? -7.347 1.900 9.477 1.00 94.88 80 ILE A CA 1
ATOM 620 C C . ILE A 1 80 ? -7.521 0.961 8.278 1.00 94.88 80 ILE A C 1
ATOM 622 O O . ILE A 1 80 ? -8.434 1.168 7.484 1.00 94.88 80 ILE A O 1
ATOM 626 N N . MET A 1 81 ? -6.728 -0.111 8.197 1.00 96.31 81 MET A N 1
ATOM 627 C CA . MET A 1 81 ? -6.792 -1.080 7.097 1.00 96.31 81 MET A CA 1
ATOM 628 C C . MET A 1 81 ? -8.151 -1.784 6.998 1.00 96.31 81 MET A C 1
ATOM 630 O O . MET A 1 81 ? -8.661 -1.960 5.900 1.00 96.31 81 MET A O 1
ATOM 634 N N . LEU A 1 82 ? -8.783 -2.148 8.116 1.00 96.25 82 LEU A N 1
ATOM 635 C CA . LEU A 1 82 ? -10.125 -2.744 8.113 1.00 96.25 82 LEU A CA 1
ATOM 636 C C . LEU A 1 82 ? -11.184 -1.758 7.611 1.00 96.25 82 LEU A C 1
ATOM 638 O O . LEU A 1 82 ? -12.069 -2.137 6.851 1.00 96.25 82 LEU A O 1
ATOM 642 N N . THR A 1 83 ? -11.073 -0.487 7.996 1.00 96.38 83 THR A N 1
ATOM 643 C CA . THR A 1 83 ? -11.967 0.578 7.516 1.00 96.38 83 THR A CA 1
ATOM 644 C C . THR A 1 83 ? -11.799 0.787 6.008 1.00 96.38 83 THR A C 1
ATOM 646 O O . THR A 1 83 ? -12.782 0.859 5.275 1.00 9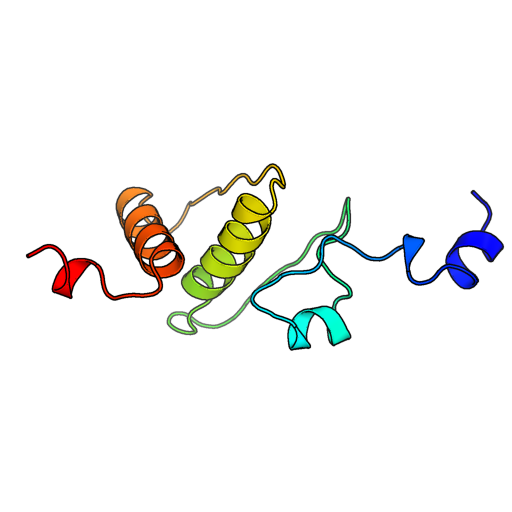6.38 83 THR A O 1
ATOM 649 N N . GLN A 1 84 ? -10.551 0.809 5.531 1.00 96.75 84 GLN A N 1
ATOM 650 C CA . GLN A 1 84 ? -10.196 0.871 4.110 1.00 96.75 84 GLN A CA 1
ATOM 651 C C . GLN A 1 84 ? -10.695 -0.345 3.326 1.00 96.75 84 GLN A C 1
ATOM 653 O O . GLN A 1 84 ? -11.197 -0.220 2.211 1.00 96.75 84 GLN A O 1
ATOM 658 N N . PHE A 1 85 ? -10.591 -1.536 3.911 1.00 96.50 85 PHE A N 1
ATOM 659 C CA . PHE A 1 85 ? -11.093 -2.767 3.316 1.00 96.50 85 PHE A CA 1
ATOM 660 C C . PHE A 1 85 ? -12.614 -2.729 3.165 1.00 96.50 85 PHE A C 1
ATOM 662 O O . PHE A 1 85 ? -13.132 -3.008 2.086 1.00 96.50 85 PHE A O 1
ATOM 669 N N . ALA A 1 86 ? -13.313 -2.332 4.230 1.00 95.81 86 ALA A N 1
ATOM 670 C CA . ALA A 1 86 ? -14.767 -2.289 4.276 1.00 95.81 86 ALA A CA 1
ATOM 671 C C . ALA A 1 86 ? -15.377 -1.168 3.420 1.00 95.81 86 ALA A C 1
ATOM 673 O O . ALA A 1 86 ? -16.581 -1.188 3.181 1.00 95.81 86 ALA A O 1
ATOM 674 N N . MET A 1 87 ? -14.575 -0.190 2.976 1.00 93.75 87 MET A N 1
ATOM 675 C CA . MET A 1 87 ? -15.031 0.986 2.218 1.00 93.75 87 MET A CA 1
ATOM 676 C C . MET A 1 87 ? -16.141 1.777 2.935 1.00 93.75 87 MET A C 1
ATOM 678 O O . MET A 1 87 ? -16.934 2.477 2.309 1.00 93.75 87 MET A O 1
ATOM 682 N N . GLN A 1 88 ? -16.188 1.676 4.264 1.00 94.06 88 GLN A N 1
ATOM 683 C CA . GLN A 1 88 ? -17.160 2.340 5.123 1.00 94.06 88 GLN A CA 1
ATOM 684 C C . GLN A 1 88 ? -16.552 2.616 6.494 1.00 94.06 88 GLN A C 1
ATOM 686 O O . GLN A 1 88 ? -15.597 1.963 6.920 1.00 94.06 88 GLN A O 1
ATOM 691 N N . ARG A 1 89 ? -17.132 3.572 7.220 1.00 91.25 89 ARG A N 1
ATOM 692 C CA . ARG A 1 89 ? -16.674 3.939 8.562 1.00 91.25 89 ARG A CA 1
ATOM 693 C C . ARG A 1 89 ? -17.129 2.887 9.565 1.00 91.25 89 ARG A C 1
ATOM 695 O O . ARG A 1 89 ? -18.242 2.961 10.071 1.00 91.25 89 ARG A O 1
ATOM 702 N N . LEU A 1 90 ? -16.274 1.909 9.857 1.00 91.75 90 LEU A N 1
ATOM 703 C CA . LEU A 1 90 ? -16.633 0.786 10.732 1.00 91.75 90 LEU A CA 1
ATOM 704 C C . LEU A 1 90 ? -17.093 1.233 12.124 1.00 91.75 90 LEU A C 1
ATOM 706 O O . LEU A 1 90 ? -18.051 0.684 12.646 1.00 91.75 90 LEU A O 1
ATOM 710 N N . GLU A 1 91 ? -16.479 2.270 12.693 1.00 87.38 91 GLU A N 1
ATOM 711 C CA . GLU A 1 91 ? -16.868 2.808 14.007 1.00 87.38 91 GLU A CA 1
ATOM 712 C C . GLU A 1 91 ? -18.320 3.316 14.052 1.00 87.38 91 GLU A C 1
ATOM 714 O O . GLU A 1 91 ? -18.934 3.308 15.113 1.00 87.38 91 GLU A O 1
ATOM 719 N N . GLU A 1 92 ? -18.880 3.713 12.907 1.00 87.81 92 GLU A N 1
ATOM 720 C CA . GLU A 1 92 ? -20.252 4.223 12.780 1.00 87.81 92 GLU A CA 1
ATOM 721 C C . GLU A 1 92 ? -21.249 3.138 12.328 1.00 87.81 92 GLU A C 1
ATOM 723 O O . GLU A 1 92 ? -22.452 3.368 12.366 1.00 87.81 92 GLU A O 1
ATOM 728 N N . ASN A 1 93 ? -20.766 1.962 11.905 1.00 82.31 93 ASN A N 1
ATOM 729 C CA . ASN A 1 93 ? -21.562 0.917 11.240 1.00 82.31 93 ASN A CA 1
ATOM 730 C C . ASN A 1 93 ? -21.465 -0.463 11.927 1.00 82.31 93 ASN A C 1
ATOM 732 O O . ASN A 1 93 ? -21.772 -1.482 11.317 1.00 82.31 93 ASN A O 1
ATOM 736 N N . LEU A 1 94 ? -21.013 -0.514 13.183 1.00 78.94 94 LEU A N 1
ATOM 737 C CA . LEU A 1 94 ? -20.930 -1.742 13.996 1.00 78.94 94 LEU A CA 1
ATOM 738 C C . LEU A 1 94 ? -22.224 -2.050 14.786 1.00 78.94 94 LEU A C 1
ATOM 740 O O . LEU A 1 94 ? -22.195 -2.911 15.663 1.00 78.94 94 LEU A O 1
ATOM 744 N N . GLY A 1 95 ? -23.316 -1.325 14.507 1.00 60.53 95 GLY A N 1
ATOM 745 C CA . GLY A 1 95 ? -24.617 -1.432 15.183 1.00 60.53 95 GLY A CA 1
ATOM 746 C C . GLY A 1 95 ? -25.529 -2.499 14.598 1.00 60.53 95 GLY A C 1
ATOM 747 O O . GLY A 1 95 ? -25.706 -2.491 13.361 1.00 60.53 95 GLY A O 1
#

InterPro domains:
  IPR007694 DNA helicase, DnaB-like, C-terminal [PS51199] (10-95)
  IPR027032 Twinkle-like protein [PTHR12873] (1-94)
  IPR027417 P-loop containing nucleoside triphosphate hydrolase [G3DSA:3.40.50.300] (2-94)
  IPR027417 P-loop containing nucleoside triphosphate hydrolase [SSF52540] (19-81)

Organism: NCBI:txid704102